Protein AF-A0A6M3M0C2-F1 (afdb_monomer_lite)

Radius of gyration: 19.08 Å; chains: 1; bounding box: 61×25×60 Å

Sequence (174 aa):
LPIPSKDKEEAGKAFFDYLTISADGQGKSVGSDVMRRSEDLFRKAGMTEVALLADISIGTYSWAKAGYDYSMKDTLTESKALLRNYVLDTSKNFGVKFSKERKVEIDKQIASCKSARDIAVFAIPELKAKVSKYKRLGDFENEDVPGKLVVDIGKAFMLADGAHGQWNGVKKLR

pLDDT: mean 87.87, std 12.31, range [39.56, 98.38]

Secondary structure (DSSP, 8-state):
-PPPP------EEEEE------GGGTTTTHHHHHHHHHHHHHHHTTEEEEEEEE-GGG-HHHHHHTT-EESSHHHHHHHHHHHHHHHHHHHHHTT----HHHHHHHHHHHHH--SHHHHHT---GGG-EEHHHHHHTTS---TTS-TT-EE-HHHHHHHSTTTT--EEEEEE--

Organism: NCBI:txid1070528

Foldseek 3Di:
DDDDDPDPDPAAEAEDEDDDDPPVCPPVCPVVVVVVVVLVVCVVVRHFKYKYKQFLVNQLLVLLQVAWWFPDPVLLVVLLVLLLVLVVLLCVLLVNDDDPVRNVVLNVQSVPDDTLNSLSQDADPSSWAFLLSCVVSVSADQPPDDRRDTGGSSNRQRNGPPRSGMGMTMHTSD

Structure (mmCIF, N/CA/C/O backbone):
data_AF-A0A6M3M0C2-F1
#
_entry.id   AF-A0A6M3M0C2-F1
#
loop_
_atom_site.group_PDB
_atom_site.id
_atom_site.type_symbol
_atom_site.label_atom_id
_atom_site.label_alt_id
_atom_site.label_comp_id
_atom_site.label_asym_id
_atom_site.label_entity_id
_atom_site.label_seq_id
_atom_site.pdbx_PDB_ins_code
_atom_site.Cartn_x
_atom_site.Cartn_y
_atom_site.Cartn_z
_atom_site.occupancy
_atom_site.B_iso_or_equiv
_atom_site.auth_seq_id
_atom_site.auth_comp_id
_atom_site.auth_asym_id
_atom_site.auth_atom_id
_atom_site.pdbx_PDB_model_num
ATOM 1 N N . LEU A 1 1 ? 41.771 0.633 -34.912 1.00 43.16 1 LEU A N 1
ATOM 2 C CA . LEU A 1 1 ? 40.642 1.383 -34.317 1.00 43.16 1 LEU A CA 1
ATOM 3 C C . LEU A 1 1 ? 40.655 1.105 -32.821 1.00 43.16 1 LEU A C 1
ATOM 5 O O . LEU A 1 1 ? 40.740 -0.071 -32.480 1.00 43.16 1 LEU A O 1
ATOM 9 N N . PRO A 1 2 ? 40.678 2.121 -31.944 1.00 39.56 2 PRO A N 1
ATOM 10 C CA . PRO A 1 2 ? 40.627 1.876 -30.510 1.00 39.56 2 PRO A CA 1
ATOM 11 C C . PRO A 1 2 ? 39.269 1.263 -30.151 1.00 39.56 2 PRO A C 1
ATOM 13 O O . PRO A 1 2 ? 38.233 1.679 -30.667 1.00 39.56 2 PRO A O 1
ATOM 16 N N . ILE A 1 3 ? 39.301 0.236 -29.305 1.00 47.44 3 ILE A N 1
ATOM 17 C CA . ILE A 1 3 ? 38.113 -0.375 -28.705 1.00 47.44 3 ILE A CA 1
ATOM 18 C C . ILE A 1 3 ? 37.500 0.691 -27.780 1.00 47.44 3 ILE A C 1
ATOM 20 O O . ILE A 1 3 ? 38.246 1.228 -26.957 1.00 47.44 3 ILE A O 1
ATOM 24 N N . PRO A 1 4 ? 36.202 1.029 -27.896 1.00 44.47 4 PRO A N 1
ATOM 25 C CA . PRO A 1 4 ? 35.571 1.979 -26.986 1.00 44.47 4 PRO A CA 1
ATOM 26 C C . PRO A 1 4 ? 35.733 1.489 -25.545 1.00 44.47 4 PRO A C 1
ATOM 28 O O . PRO A 1 4 ? 35.523 0.305 -25.261 1.00 44.47 4 PRO A O 1
ATOM 31 N N . SER A 1 5 ? 36.148 2.380 -24.643 1.00 50.53 5 SER A N 1
ATOM 32 C CA . SER A 1 5 ? 36.204 2.085 -23.215 1.00 50.53 5 SER A CA 1
ATOM 33 C C . SER A 1 5 ? 34.817 1.686 -22.713 1.00 50.53 5 SER A C 1
ATOM 35 O O . SER A 1 5 ? 33.798 2.189 -23.184 1.00 50.53 5 SER A O 1
ATOM 37 N N . LYS A 1 6 ? 34.783 0.760 -21.745 1.00 47.12 6 LYS A N 1
ATOM 38 C CA . LYS A 1 6 ? 33.600 0.428 -20.937 1.00 47.12 6 LYS A CA 1
ATOM 39 C C . LYS A 1 6 ? 33.244 1.610 -20.032 1.00 47.12 6 LYS A C 1
ATOM 41 O O . LYS A 1 6 ? 33.347 1.520 -18.808 1.00 47.12 6 LYS A O 1
ATOM 46 N N . ASP A 1 7 ? 32.878 2.728 -20.634 1.00 50.59 7 ASP A N 1
ATOM 47 C CA . ASP A 1 7 ? 32.233 3.808 -19.915 1.00 50.59 7 ASP A CA 1
ATOM 48 C C . ASP A 1 7 ? 30.901 3.246 -19.415 1.00 50.59 7 ASP A C 1
ATOM 50 O O . ASP A 1 7 ? 30.207 2.537 -20.144 1.00 50.59 7 ASP A O 1
ATOM 54 N N . LYS A 1 8 ? 30.629 3.439 -18.121 1.00 52.94 8 LYS A N 1
ATOM 55 C CA . LYS A 1 8 ? 29.471 2.893 -17.403 1.00 52.94 8 LYS A CA 1
ATOM 56 C C . LYS A 1 8 ? 28.215 3.040 -18.265 1.00 52.94 8 LYS A C 1
ATOM 58 O O . LYS A 1 8 ? 27.732 4.159 -18.404 1.00 52.94 8 LYS A O 1
ATOM 63 N N . GLU A 1 9 ? 27.706 1.932 -18.811 1.00 54.31 9 GLU A N 1
ATOM 64 C CA . GLU A 1 9 ? 26.379 1.894 -19.429 1.00 54.31 9 GLU A CA 1
ATOM 65 C C . GLU A 1 9 ? 25.414 2.540 -18.436 1.00 54.31 9 GLU A C 1
ATOM 67 O O . GLU A 1 9 ? 25.254 2.053 -17.309 1.00 54.31 9 GLU A O 1
ATOM 72 N N . GLU A 1 10 ? 24.848 3.690 -18.811 1.00 57.12 10 GLU A N 1
ATOM 73 C CA . GLU A 1 10 ? 23.787 4.293 -18.025 1.00 57.12 10 GLU A CA 1
ATOM 74 C C . GLU A 1 10 ? 22.690 3.250 -17.901 1.00 57.12 10 GLU A C 1
ATOM 76 O O . GLU A 1 10 ? 22.159 2.733 -18.884 1.00 57.12 10 GLU A O 1
ATOM 81 N N . ALA A 1 11 ? 22.421 2.879 -16.659 1.00 66.75 11 ALA A N 1
ATOM 82 C CA . ALA A 1 11 ? 21.524 1.799 -16.344 1.00 66.75 11 ALA A CA 1
ATOM 83 C C . ALA A 1 11 ? 20.129 2.155 -16.887 1.00 66.75 11 ALA A C 1
ATOM 85 O O . ALA A 1 11 ? 19.469 3.048 -16.356 1.00 66.75 11 ALA A O 1
ATOM 86 N N . GLY A 1 12 ? 19.696 1.483 -17.959 1.00 85.12 12 GLY A N 1
ATOM 87 C CA . GLY A 1 12 ? 18.468 1.843 -18.666 1.00 85.12 12 GLY A CA 1
ATOM 88 C C . GLY A 1 12 ? 17.243 1.780 -17.750 1.00 85.12 12 GLY A C 1
ATOM 89 O O . GLY A 1 12 ? 17.125 0.873 -16.917 1.00 85.12 12 GLY A O 1
ATOM 90 N N . LYS A 1 13 ? 16.327 2.739 -17.903 1.00 91.00 13 LYS A N 1
ATOM 91 C CA . LYS A 1 13 ? 15.062 2.811 -17.163 1.00 91.00 13 LYS A CA 1
ATOM 92 C C . LYS A 1 13 ? 13.886 2.681 -18.126 1.00 91.00 13 LYS A C 1
ATOM 94 O O . LYS A 1 13 ? 13.788 3.448 -19.079 1.00 91.00 13 LYS A O 1
ATOM 99 N N . ALA A 1 14 ? 12.989 1.736 -17.857 1.00 92.06 14 ALA A N 1
ATOM 100 C CA . ALA A 1 14 ? 11.709 1.632 -18.551 1.00 92.06 14 ALA A CA 1
ATOM 101 C C . ALA A 1 14 ? 10.631 2.440 -17.825 1.00 92.06 14 ALA A C 1
ATOM 103 O O . ALA A 1 14 ? 10.645 2.540 -16.594 1.00 92.06 14 ALA A O 1
ATOM 104 N N . PHE A 1 15 ? 9.653 2.939 -18.577 1.00 90.50 15 PHE A N 1
ATOM 105 C CA . PHE A 1 15 ? 8.441 3.534 -18.028 1.00 90.50 15 PHE A CA 1
ATOM 106 C C . PHE A 1 15 ? 7.211 2.838 -18.613 1.00 90.50 15 PHE A C 1
ATOM 108 O O . PHE A 1 15 ? 7.083 2.734 -19.833 1.00 90.50 15 PHE A O 1
ATOM 115 N N . PHE A 1 16 ? 6.320 2.353 -17.749 1.00 87.69 16 PHE A N 1
ATOM 116 C CA . PHE A 1 16 ? 4.969 1.981 -18.154 1.00 87.69 16 PHE A CA 1
ATOM 117 C C . PHE A 1 16 ? 4.067 3.192 -18.014 1.00 87.69 16 PHE A C 1
ATOM 119 O O . PHE A 1 16 ? 3.757 3.609 -16.900 1.00 87.69 16 PHE A O 1
ATOM 126 N N . ASP A 1 17 ? 3.650 3.716 -19.159 1.00 83.62 17 ASP A N 1
ATOM 127 C CA . ASP A 1 17 ? 2.754 4.863 -19.218 1.00 83.62 17 ASP A CA 1
ATOM 128 C C . ASP A 1 17 ? 1.299 4.435 -19.003 1.00 83.62 17 ASP A C 1
ATOM 130 O O . ASP A 1 17 ? 0.637 4.870 -18.064 1.00 83.62 17 ASP A O 1
ATOM 134 N N . TYR A 1 18 ? 0.816 3.490 -19.817 1.00 81.00 18 TYR A N 1
ATOM 135 C CA . TYR A 1 18 ? -0.577 3.069 -19.765 1.00 81.00 18 TYR A CA 1
ATOM 136 C C . TYR A 1 18 ? -0.769 1.600 -20.154 1.00 81.00 18 TYR A C 1
ATOM 138 O O . TYR A 1 18 ? -0.188 1.110 -21.124 1.00 81.00 18 TYR A O 1
ATOM 146 N N . LEU A 1 19 ? -1.615 0.896 -19.397 1.00 80.12 19 LEU A N 1
ATOM 147 C CA . LEU A 1 19 ? -2.070 -0.460 -19.697 1.00 80.12 19 LEU A CA 1
ATOM 148 C C . LEU A 1 19 ? -3.550 -0.584 -19.332 1.00 80.12 19 LEU A C 1
ATOM 150 O O . LEU A 1 19 ? -3.911 -0.502 -18.160 1.00 80.12 19 LEU A O 1
ATOM 154 N N . THR A 1 20 ? -4.391 -0.872 -20.323 1.00 79.81 20 THR A N 1
ATOM 155 C CA . THR A 1 20 ? -5.790 -1.259 -20.104 1.00 79.81 20 THR A CA 1
ATOM 156 C C . THR A 1 20 ? -5.967 -2.732 -20.402 1.00 79.81 20 THR A C 1
ATOM 158 O O . THR A 1 20 ? -5.434 -3.257 -21.379 1.00 79.81 20 THR A O 1
ATOM 161 N N . ILE A 1 21 ? -6.767 -3.397 -19.578 1.00 77.56 21 ILE A N 1
ATOM 162 C CA . ILE A 1 21 ? -7.187 -4.778 -19.787 1.00 77.56 21 ILE A CA 1
ATOM 163 C C . ILE A 1 21 ? -8.705 -4.749 -19.916 1.00 77.56 21 ILE A C 1
ATOM 165 O O . ILE A 1 21 ? -9.379 -4.121 -19.100 1.00 77.56 21 ILE A O 1
ATOM 169 N N . SER A 1 22 ? -9.245 -5.409 -20.940 1.00 79.69 22 SER A N 1
ATOM 170 C CA . SER A 1 22 ? -10.695 -5.548 -21.082 1.00 79.69 22 SER A CA 1
ATOM 171 C C . SER A 1 22 ? -11.295 -6.256 -19.862 1.00 79.69 22 SER A C 1
ATOM 173 O O . SER A 1 22 ? -10.615 -7.035 -19.188 1.00 79.69 22 SER A O 1
ATOM 175 N N . ALA A 1 23 ? -12.582 -6.025 -19.590 1.00 75.69 23 ALA A N 1
ATOM 176 C CA . ALA A 1 23 ? -13.288 -6.680 -18.485 1.00 75.69 23 ALA A CA 1
ATOM 177 C C . ALA A 1 23 ? -13.119 -8.214 -18.520 1.00 75.69 23 ALA A C 1
ATOM 179 O O . ALA A 1 23 ? -12.864 -8.839 -17.493 1.00 75.69 23 ALA A O 1
ATOM 180 N N . ASP A 1 24 ? -13.118 -8.807 -19.717 1.00 81.31 24 ASP A N 1
ATOM 181 C CA . ASP A 1 24 ? -12.918 -10.246 -19.924 1.00 81.31 24 ASP A CA 1
ATOM 182 C C . ASP A 1 24 ? -11.532 -10.759 -19.513 1.00 81.31 24 ASP A C 1
ATOM 184 O O . ASP A 1 24 ? -11.354 -11.967 -19.331 1.00 81.31 24 ASP A O 1
ATOM 188 N N . GLY A 1 25 ? -10.536 -9.880 -19.405 1.00 75.00 25 GLY A N 1
ATOM 189 C CA . GLY A 1 25 ? -9.192 -10.201 -18.928 1.00 75.00 25 GLY A CA 1
ATOM 190 C C . GLY A 1 25 ? -9.025 -10.067 -17.411 1.00 75.00 25 GLY A C 1
ATOM 191 O O . GLY A 1 25 ? -8.021 -10.542 -16.867 1.00 75.00 25 GLY A O 1
ATOM 192 N N . GLN A 1 26 ? -9.985 -9.457 -16.707 1.00 72.12 26 GLN A N 1
ATOM 193 C CA . GLN A 1 26 ? -9.934 -9.322 -15.252 1.00 72.12 26 GLN A CA 1
ATOM 194 C C . GLN A 1 26 ? -10.025 -10.696 -14.571 1.00 72.12 26 GLN A C 1
ATOM 196 O O . GLN A 1 26 ? -10.728 -11.601 -15.013 1.00 72.12 26 GLN A O 1
ATOM 201 N N . GLY A 1 27 ? -9.252 -10.888 -13.499 1.00 72.88 27 GLY A N 1
ATOM 202 C CA . GLY A 1 27 ? -9.195 -12.162 -12.771 1.00 72.88 27 GLY A CA 1
ATOM 203 C C . GLY A 1 27 ? -8.479 -13.312 -13.499 1.00 72.88 27 GLY A C 1
ATOM 204 O O . GLY A 1 27 ? -8.308 -14.372 -12.905 1.00 72.88 27 GLY A O 1
ATOM 205 N N . LYS A 1 28 ? -8.005 -13.110 -14.738 1.00 82.94 28 LYS A N 1
ATOM 206 C CA . LYS A 1 28 ? -7.272 -14.116 -15.536 1.00 82.94 28 LYS A CA 1
ATOM 207 C C . LYS A 1 28 ? -5.752 -13.926 -15.527 1.00 82.94 28 LYS A C 1
ATOM 209 O O . LYS A 1 28 ? -5.061 -14.451 -16.392 1.00 82.94 28 LYS A O 1
ATOM 214 N N . SER A 1 29 ? -5.227 -13.133 -14.593 1.00 82.00 29 SER A N 1
ATOM 215 C CA . SER A 1 29 ? -3.790 -12.829 -14.460 1.00 82.00 29 SER A CA 1
ATOM 216 C C . SER A 1 29 ? -3.127 -12.168 -15.681 1.00 82.00 29 SER A C 1
ATOM 218 O O . SER A 1 29 ? -1.910 -11.999 -15.679 1.00 82.00 29 SER A O 1
ATOM 220 N N . VAL A 1 30 ? -3.897 -11.724 -16.686 1.00 85.25 30 VAL A N 1
ATOM 221 C CA . VAL A 1 30 ? -3.380 -11.142 -17.941 1.00 85.25 30 VAL A CA 1
ATOM 222 C C . VAL A 1 30 ? -2.424 -9.982 -17.668 1.00 85.25 30 VAL A C 1
ATOM 224 O O . VAL A 1 30 ? -1.321 -9.955 -18.203 1.00 85.25 30 VAL A O 1
ATOM 227 N N . GLY A 1 31 ? -2.805 -9.059 -16.780 1.00 82.44 31 GLY A N 1
ATOM 228 C CA . GLY A 1 31 ? -1.956 -7.923 -16.414 1.00 82.44 31 GLY A CA 1
ATOM 229 C C . GLY A 1 31 ? -0.643 -8.360 -15.783 1.00 82.44 31 GLY A C 1
ATOM 230 O O . GLY A 1 31 ? 0.422 -7.916 -16.194 1.00 82.44 31 GLY A O 1
ATOM 231 N N . SER A 1 32 ? -0.697 -9.295 -14.833 1.00 83.75 32 SER A N 1
ATOM 232 C CA . SER A 1 32 ? 0.505 -9.837 -14.195 1.00 83.75 32 SER A CA 1
ATOM 233 C C . SER A 1 32 ? 1.434 -10.526 -15.198 1.00 83.75 32 SER A C 1
ATOM 235 O O . SER A 1 32 ? 2.651 -10.376 -15.100 1.00 83.75 32 SER A O 1
ATOM 237 N N . ASP A 1 33 ? 0.881 -11.243 -16.177 1.00 88.38 33 ASP A N 1
ATOM 238 C CA . ASP A 1 33 ? 1.660 -11.915 -17.216 1.00 88.38 33 ASP A CA 1
ATOM 239 C C . ASP A 1 33 ? 2.300 -10.931 -18.201 1.00 88.38 33 ASP A C 1
ATOM 241 O O . ASP A 1 33 ? 3.479 -11.093 -18.524 1.00 88.38 33 ASP A O 1
ATOM 245 N N . VAL A 1 34 ? 1.561 -9.904 -18.641 1.00 88.75 34 VAL A N 1
ATOM 246 C CA . VAL A 1 34 ? 2.097 -8.813 -19.474 1.00 88.75 34 VAL A CA 1
ATOM 247 C C . VAL A 1 34 ? 3.255 -8.135 -18.751 1.00 88.75 34 VAL A C 1
ATOM 249 O O . VAL A 1 34 ? 4.345 -8.030 -19.306 1.00 88.75 34 VAL A O 1
ATOM 252 N N . MET A 1 35 ? 3.061 -7.760 -17.487 1.00 89.06 35 MET A N 1
ATOM 253 C CA . MET A 1 35 ? 4.094 -7.086 -16.702 1.00 89.06 35 MET A CA 1
ATOM 254 C C . MET A 1 35 ? 5.334 -7.956 -16.517 1.00 89.06 35 MET A C 1
ATOM 256 O O . MET A 1 35 ? 6.441 -7.494 -16.776 1.00 89.06 35 MET A O 1
ATOM 260 N N . ARG A 1 36 ? 5.172 -9.233 -16.146 1.00 90.38 36 ARG A N 1
ATOM 261 C CA . ARG A 1 36 ? 6.306 -10.154 -15.975 1.00 90.38 36 ARG A CA 1
ATOM 262 C C . ARG A 1 36 ? 7.113 -10.304 -17.267 1.00 90.38 36 ARG A C 1
ATOM 264 O O . ARG A 1 36 ? 8.333 -10.192 -17.234 1.00 90.38 36 ARG A O 1
ATOM 271 N N . ARG A 1 37 ? 6.442 -10.528 -18.403 1.00 92.75 37 ARG A N 1
ATOM 272 C CA . ARG A 1 37 ? 7.111 -10.704 -19.705 1.00 92.75 37 ARG A CA 1
ATOM 273 C C . ARG A 1 37 ? 7.826 -9.435 -20.162 1.00 92.75 37 ARG A C 1
ATOM 275 O O . ARG A 1 37 ? 8.917 -9.520 -20.718 1.00 92.75 37 ARG A O 1
ATOM 282 N N . SER A 1 38 ? 7.237 -8.273 -19.912 1.00 92.94 38 SER A N 1
ATOM 283 C CA . SER A 1 38 ? 7.864 -6.991 -20.220 1.00 92.94 38 SER A CA 1
ATOM 284 C C . SER A 1 38 ? 9.078 -6.722 -19.328 1.00 92.94 38 SER A C 1
ATOM 286 O O . SER A 1 38 ? 10.123 -6.333 -19.835 1.00 92.94 38 SER A O 1
ATOM 288 N N . GLU A 1 39 ? 9.004 -7.016 -18.025 1.00 93.62 39 GLU A N 1
ATOM 289 C CA . GLU A 1 39 ? 10.169 -6.946 -17.131 1.00 93.62 39 GLU A CA 1
ATOM 290 C C . GLU A 1 39 ? 11.304 -7.882 -17.590 1.00 93.62 39 GLU A C 1
ATOM 292 O O . GLU A 1 39 ? 12.472 -7.495 -17.552 1.00 93.62 39 GLU A O 1
ATOM 297 N N . ASP A 1 40 ? 10.979 -9.092 -18.066 1.00 94.06 40 ASP A N 1
ATOM 298 C CA . ASP A 1 40 ? 11.963 -10.017 -18.646 1.00 94.06 40 ASP A CA 1
ATOM 299 C C . ASP A 1 40 ? 12.626 -9.432 -19.904 1.00 94.06 40 ASP A C 1
ATOM 301 O O . ASP A 1 40 ? 13.836 -9.575 -20.094 1.00 94.06 40 ASP A O 1
ATOM 305 N N . LEU A 1 41 ? 11.848 -8.771 -20.768 1.00 94.19 41 LEU A N 1
ATOM 306 C CA . LEU A 1 41 ? 12.359 -8.094 -21.961 1.00 94.19 41 LEU A CA 1
ATOM 307 C C . LEU A 1 41 ? 13.285 -6.930 -21.587 1.00 94.19 41 LEU A C 1
ATOM 309 O O . LEU A 1 41 ? 14.371 -6.813 -22.148 1.00 94.19 41 LEU A O 1
ATOM 313 N N . PHE A 1 42 ? 12.895 -6.114 -20.609 1.00 94.19 42 PHE A N 1
ATOM 314 C CA . PHE A 1 42 ? 13.697 -4.991 -20.127 1.00 94.19 42 PHE A CA 1
ATOM 315 C C . PHE A 1 42 ? 15.028 -5.455 -19.534 1.00 94.19 42 PHE A C 1
ATOM 317 O O . PHE A 1 42 ? 16.068 -4.889 -19.868 1.00 94.19 42 PHE A O 1
ATOM 324 N N . ARG A 1 43 ? 15.033 -6.546 -18.754 1.00 93.25 43 ARG A N 1
ATOM 325 C CA . ARG A 1 43 ? 16.281 -7.169 -18.275 1.00 93.25 43 ARG A CA 1
ATOM 326 C C . ARG A 1 43 ? 17.190 -7.590 -19.426 1.00 93.25 43 ARG A C 1
ATOM 328 O O . ARG A 1 43 ? 18.381 -7.302 -19.401 1.00 93.25 43 ARG A O 1
ATOM 335 N N . LYS A 1 44 ? 16.634 -8.241 -20.455 1.00 92.81 44 LYS A N 1
ATOM 336 C CA . LYS A 1 44 ? 17.394 -8.658 -21.649 1.00 92.81 44 LYS A CA 1
ATOM 337 C C . LYS A 1 44 ? 17.933 -7.474 -22.452 1.00 92.81 44 LYS A C 1
ATOM 339 O O . LYS A 1 44 ? 18.960 -7.615 -23.103 1.00 92.81 44 LYS A O 1
ATOM 344 N N . ALA A 1 45 ? 17.260 -6.329 -22.387 1.00 91.38 45 ALA A N 1
ATOM 345 C CA . ALA A 1 45 ? 17.680 -5.078 -23.009 1.00 91.38 45 ALA A CA 1
ATOM 346 C C . ALA A 1 45 ? 18.665 -4.255 -22.149 1.00 91.38 45 ALA A C 1
ATOM 348 O O . ALA A 1 45 ? 18.943 -3.110 -22.488 1.00 91.38 45 ALA A O 1
ATOM 349 N N . GLY A 1 46 ? 19.168 -4.796 -21.031 1.00 92.50 46 GLY A N 1
ATOM 350 C CA . GLY A 1 46 ? 20.133 -4.108 -20.161 1.00 92.50 46 GLY A CA 1
ATOM 351 C C . GLY A 1 46 ? 19.522 -3.050 -19.235 1.00 92.50 46 GLY A C 1
ATOM 352 O O . GLY A 1 46 ? 20.245 -2.297 -18.585 1.00 92.50 46 GLY A O 1
ATOM 353 N N . MET A 1 47 ? 18.193 -2.986 -19.132 1.00 93.44 47 MET A N 1
ATOM 354 C CA . MET A 1 47 ? 17.524 -2.075 -18.207 1.00 93.44 47 MET A CA 1
ATOM 355 C C . MET A 1 47 ? 17.609 -2.596 -16.771 1.00 93.44 47 MET A C 1
ATOM 357 O O . MET A 1 47 ? 17.573 -3.799 -16.510 1.00 93.44 47 MET A O 1
ATOM 361 N N . THR A 1 48 ? 17.670 -1.675 -15.813 1.00 93.62 48 THR A N 1
ATOM 362 C CA . THR A 1 48 ? 17.867 -1.995 -14.389 1.00 93.62 48 THR A CA 1
ATOM 363 C C . THR A 1 48 ? 16.719 -1.552 -13.493 1.00 93.62 48 THR A C 1
ATOM 365 O O . THR A 1 48 ? 16.671 -1.929 -12.318 1.00 93.62 48 THR A O 1
ATOM 368 N N . GLU A 1 49 ? 15.785 -0.774 -14.034 1.00 94.38 49 GLU A N 1
ATOM 369 C CA . GLU A 1 49 ? 14.654 -0.224 -13.300 1.00 94.38 49 GLU A CA 1
ATOM 370 C C . GLU A 1 49 ? 13.432 -0.082 -14.208 1.00 94.38 49 GLU A C 1
ATOM 372 O O . GLU A 1 49 ? 13.545 0.260 -15.386 1.00 94.38 49 GLU A O 1
ATOM 377 N N . VAL A 1 50 ? 12.258 -0.314 -13.631 1.00 94.56 50 VAL A N 1
ATOM 378 C CA . VAL A 1 50 ? 10.960 -0.001 -14.227 1.00 94.56 50 VAL A CA 1
ATOM 379 C C . VAL A 1 50 ? 10.268 1.018 -13.347 1.00 94.56 50 VAL A C 1
ATOM 381 O O . VAL A 1 50 ? 10.240 0.845 -12.129 1.00 94.56 50 VAL A O 1
ATOM 384 N N . ALA A 1 51 ? 9.681 2.042 -13.957 1.00 93.62 51 ALA A N 1
ATOM 385 C CA . ALA A 1 51 ? 8.798 2.980 -13.286 1.00 93.62 51 ALA A CA 1
ATOM 386 C C . ALA A 1 51 ? 7.373 2.950 -13.853 1.00 93.62 51 ALA A C 1
ATOM 388 O O . ALA A 1 51 ? 7.177 2.619 -15.021 1.00 93.62 51 ALA A O 1
ATOM 389 N N . LEU A 1 52 ? 6.393 3.284 -13.014 1.00 92.44 52 LEU A N 1
ATOM 390 C CA . LEU A 1 52 ? 4.981 3.417 -13.382 1.00 92.44 52 LEU A CA 1
ATOM 391 C C . LEU A 1 52 ? 4.256 4.383 -12.442 1.00 92.44 52 LEU A C 1
ATOM 393 O O . LEU A 1 52 ? 4.749 4.674 -11.351 1.00 92.44 52 LEU A O 1
ATOM 397 N N . LEU A 1 53 ? 3.063 4.831 -12.830 1.00 89.88 53 LEU A N 1
ATOM 398 C CA . LEU A 1 53 ? 2.123 5.470 -11.910 1.00 89.88 53 LEU A CA 1
ATOM 399 C C . LEU A 1 53 ? 1.212 4.401 -11.290 1.00 89.88 53 LEU A C 1
ATOM 401 O O . LEU A 1 53 ? 0.423 3.754 -11.979 1.00 89.88 53 LEU A O 1
ATOM 405 N N . ALA A 1 54 ? 1.329 4.193 -9.981 1.00 83.88 54 ALA A N 1
ATOM 406 C CA . ALA A 1 54 ? 0.482 3.276 -9.237 1.00 83.88 54 ALA A CA 1
ATOM 407 C C . ALA A 1 54 ? -0.774 4.019 -8.774 1.00 83.88 54 ALA A C 1
ATOM 409 O O . ALA A 1 54 ? -0.789 4.646 -7.716 1.00 83.88 54 ALA A O 1
ATOM 410 N N . ASP A 1 55 ? -1.820 3.939 -9.589 1.00 82.12 55 ASP A N 1
ATOM 411 C CA . ASP A 1 55 ? -3.140 4.500 -9.308 1.00 82.12 55 ASP A CA 1
ATOM 412 C C . ASP A 1 55 ? -4.101 3.433 -8.749 1.00 82.12 55 ASP A C 1
ATOM 414 O O . ASP A 1 55 ? -3.923 2.232 -8.963 1.00 82.12 55 ASP A O 1
ATOM 418 N N . ILE A 1 56 ? -5.120 3.866 -8.007 1.00 66.75 56 ILE A N 1
ATOM 419 C CA . ILE A 1 56 ? -6.179 3.034 -7.442 1.00 66.75 56 ILE A CA 1
ATOM 420 C C . ILE A 1 56 ? -7.016 2.352 -8.526 1.00 66.75 56 ILE A C 1
ATOM 422 O O . ILE A 1 56 ? -7.329 1.172 -8.373 1.00 66.75 56 ILE A O 1
ATOM 426 N N . SER A 1 57 ? -7.229 3.019 -9.669 1.00 64.56 57 SER A N 1
ATOM 427 C CA . SER A 1 57 ? -7.854 2.418 -10.859 1.00 64.56 57 SER A CA 1
ATOM 428 C C . SER A 1 57 ? -7.026 1.259 -11.445 1.00 64.56 57 SER A C 1
ATOM 430 O O . SER A 1 57 ? -7.562 0.340 -12.062 1.00 64.56 57 SER A O 1
ATOM 432 N N . ILE A 1 58 ? -5.710 1.268 -11.202 1.00 60.41 58 ILE A N 1
ATOM 433 C CA . ILE A 1 58 ? -4.733 0.291 -11.710 1.00 60.41 58 ILE A CA 1
ATOM 434 C C . ILE A 1 58 ? -4.337 -0.721 -10.605 1.00 60.41 58 ILE A C 1
ATOM 436 O O . ILE A 1 58 ? -3.698 -1.742 -10.864 1.00 60.41 58 I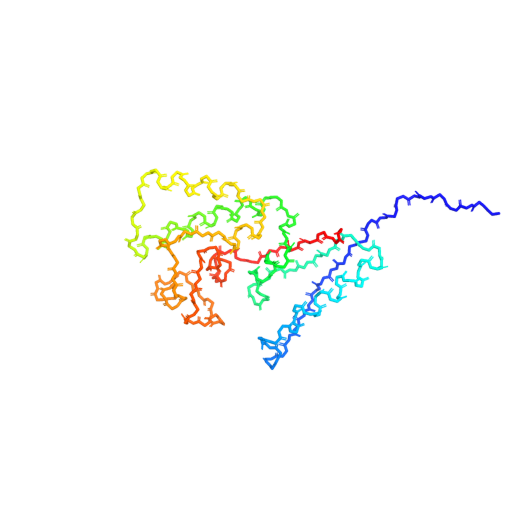LE A O 1
ATOM 440 N N . GLY A 1 59 ? -4.771 -0.497 -9.359 1.00 77.00 59 GLY A N 1
ATOM 441 C CA . GLY A 1 59 ? -4.537 -1.371 -8.212 1.00 77.00 59 GLY A CA 1
ATOM 442 C C . GLY A 1 59 ? -3.188 -1.140 -7.526 1.00 77.00 59 GLY A C 1
ATOM 443 O O . GLY A 1 59 ? -2.310 -2.002 -7.566 1.00 77.00 59 GLY A O 1
ATOM 444 N N . THR A 1 60 ? -3.049 -0.024 -6.808 1.00 86.56 60 THR A N 1
ATOM 445 C CA . THR A 1 60 ? -1.951 0.291 -5.856 1.00 86.56 60 THR A CA 1
ATOM 446 C C . THR A 1 60 ? -1.464 -0.922 -5.047 1.00 86.56 60 THR A C 1
ATOM 448 O O . THR A 1 60 ? -0.261 -1.179 -4.958 1.00 86.56 60 THR A O 1
ATOM 451 N N . TYR A 1 61 ? -2.393 -1.712 -4.495 1.00 89.56 61 TYR A N 1
ATOM 452 C CA . TYR A 1 61 ? -2.095 -2.947 -3.767 1.00 89.56 61 TYR A CA 1
ATOM 453 C C . TYR A 1 61 ? -1.368 -3.976 -4.642 1.00 89.56 61 TYR A C 1
ATOM 455 O O . TYR A 1 61 ? -0.389 -4.586 -4.207 1.00 89.56 61 TYR A O 1
ATOM 463 N N . SER A 1 62 ? -1.837 -4.178 -5.874 1.00 87.75 62 SER A N 1
ATOM 464 C CA . SER A 1 62 ? -1.244 -5.115 -6.829 1.00 87.75 62 SER A CA 1
ATOM 465 C C . SER A 1 62 ? 0.186 -4.708 -7.177 1.00 87.75 62 SER A C 1
ATOM 467 O O . SER A 1 62 ? 1.068 -5.567 -7.184 1.00 87.75 62 SER A O 1
ATOM 469 N N . TRP A 1 63 ? 0.445 -3.411 -7.370 1.00 90.31 63 TRP A N 1
ATOM 470 C CA . TRP A 1 63 ? 1.790 -2.902 -7.650 1.00 90.31 63 TRP A CA 1
ATOM 471 C C . TRP A 1 63 ? 2.755 -3.090 -6.484 1.00 90.31 63 TRP A C 1
ATOM 473 O O . TRP A 1 63 ? 3.838 -3.652 -6.666 1.00 90.31 63 TRP A O 1
ATOM 483 N N . ALA A 1 64 ? 2.330 -2.735 -5.273 1.00 93.38 64 ALA A N 1
ATOM 484 C CA . ALA A 1 64 ? 3.113 -2.982 -4.067 1.00 93.38 64 ALA A CA 1
ATOM 485 C C . ALA A 1 64 ? 3.432 -4.479 -3.888 1.00 93.38 64 ALA A C 1
ATOM 487 O O . ALA A 1 64 ? 4.566 -4.871 -3.604 1.00 93.38 64 ALA A O 1
ATOM 488 N N . LYS A 1 65 ? 2.453 -5.363 -4.129 1.00 92.19 65 LYS A N 1
ATOM 489 C CA . LYS A 1 65 ? 2.656 -6.821 -4.084 1.00 92.19 65 LYS A CA 1
ATOM 490 C C . LYS A 1 65 ? 3.590 -7.332 -5.181 1.00 92.19 65 LYS A C 1
ATOM 492 O O . LYS A 1 65 ? 4.335 -8.281 -4.923 1.00 92.19 65 LYS A O 1
ATOM 497 N N . ALA A 1 66 ? 3.576 -6.708 -6.356 1.00 90.00 66 ALA A N 1
ATOM 498 C CA . ALA A 1 66 ? 4.457 -7.020 -7.480 1.00 90.00 66 ALA A CA 1
ATOM 499 C C . ALA A 1 66 ? 5.907 -6.535 -7.279 1.00 90.00 66 ALA A C 1
ATOM 501 O O . ALA A 1 66 ? 6.771 -6.852 -8.102 1.00 90.00 66 ALA A O 1
ATOM 502 N N . GLY A 1 67 ? 6.191 -5.829 -6.179 1.00 93.12 67 GLY A N 1
ATOM 503 C CA . GLY A 1 67 ? 7.531 -5.373 -5.811 1.00 93.12 67 GLY A CA 1
ATOM 504 C C . GLY A 1 67 ? 7.882 -3.980 -6.323 1.00 93.12 67 GLY A C 1
ATOM 505 O O . GLY A 1 67 ? 9.056 -3.625 -6.299 1.00 93.12 67 GLY A O 1
ATOM 506 N N . TYR A 1 68 ? 6.893 -3.210 -6.783 1.00 94.19 68 TYR A N 1
ATOM 507 C CA . TYR A 1 68 ? 7.075 -1.774 -6.957 1.00 94.19 68 TYR A CA 1
ATOM 508 C C . TYR A 1 68 ? 7.107 -1.127 -5.574 1.00 94.19 68 TYR A C 1
ATOM 510 O O . TYR A 1 68 ? 6.300 -1.459 -4.705 1.00 94.19 68 TYR A O 1
ATOM 518 N N . ASP A 1 69 ? 8.032 -0.196 -5.391 1.00 95.56 69 ASP A N 1
ATOM 519 C CA . ASP A 1 69 ? 8.240 0.556 -4.160 1.00 95.56 69 ASP A CA 1
ATOM 520 C C . ASP A 1 69 ? 8.371 2.050 -4.448 1.00 95.56 69 ASP A C 1
ATOM 522 O O . ASP A 1 69 ? 8.646 2.427 -5.589 1.00 95.56 69 ASP A O 1
ATOM 526 N N . TYR A 1 70 ? 8.142 2.887 -3.433 1.00 94.38 70 TYR A N 1
ATOM 527 C CA . TYR A 1 70 ? 8.083 4.345 -3.546 1.00 94.38 70 TYR A CA 1
ATOM 528 C C . TYR A 1 70 ? 9.332 4.915 -4.218 1.00 94.38 70 TYR A C 1
ATOM 530 O O . TYR A 1 70 ? 10.455 4.662 -3.781 1.00 94.38 70 TYR A O 1
ATOM 538 N N . SER A 1 71 ? 9.143 5.734 -5.259 1.00 90.69 71 SER A N 1
ATOM 539 C CA . SER A 1 71 ? 10.259 6.405 -5.938 1.00 90.69 71 SER A CA 1
ATOM 540 C C . SER A 1 71 ? 10.997 7.405 -5.044 1.00 90.69 71 SER A C 1
ATOM 542 O O . SER A 1 71 ? 12.180 7.665 -5.264 1.00 90.69 71 SER A O 1
ATOM 544 N N . MET A 1 72 ? 10.317 7.946 -4.028 1.00 87.94 72 MET A N 1
ATOM 545 C CA . MET A 1 72 ? 10.849 8.923 -3.083 1.00 87.94 72 MET A CA 1
ATOM 546 C C . MET A 1 72 ? 10.695 8.429 -1.643 1.00 87.94 72 MET A C 1
ATOM 548 O O . MET A 1 72 ? 9.667 7.871 -1.256 1.00 87.94 72 MET A O 1
ATOM 552 N N . LYS A 1 73 ? 11.719 8.677 -0.820 1.00 81.62 73 LYS A N 1
ATOM 553 C CA . LYS A 1 73 ? 11.728 8.287 0.599 1.00 81.62 73 LYS A CA 1
ATOM 554 C C . LYS A 1 73 ? 10.645 9.008 1.413 1.00 81.62 73 LYS A C 1
ATOM 556 O O . LYS A 1 73 ? 10.099 8.428 2.354 1.00 81.62 73 LYS A O 1
ATOM 561 N N . ASP A 1 74 ? 10.326 10.241 1.039 1.00 90.38 74 ASP A N 1
ATOM 562 C CA . ASP A 1 74 ? 9.321 11.052 1.728 1.00 90.38 74 ASP A CA 1
ATOM 563 C C . ASP A 1 74 ? 7.924 10.441 1.567 1.00 90.38 74 ASP A C 1
ATOM 565 O O . ASP A 1 74 ? 7.198 10.324 2.551 1.00 90.38 74 ASP A O 1
ATOM 569 N N . THR A 1 75 ? 7.620 9.862 0.400 1.00 91.56 75 THR A N 1
ATOM 570 C CA . THR A 1 75 ? 6.349 9.166 0.151 1.00 91.56 75 THR A CA 1
ATOM 571 C C . THR A 1 75 ? 6.152 7.954 1.065 1.00 91.56 75 THR A C 1
ATOM 573 O O . THR A 1 75 ? 5.042 7.720 1.537 1.00 91.56 75 THR A O 1
ATOM 576 N N . LEU A 1 76 ? 7.210 7.199 1.400 1.00 93.88 76 LEU A N 1
ATOM 577 C CA . LEU A 1 76 ? 7.103 6.120 2.395 1.00 93.88 76 LEU A CA 1
ATOM 578 C C . LEU A 1 76 ? 6.789 6.678 3.791 1.00 93.88 76 LEU A C 1
ATOM 580 O O . LEU A 1 76 ? 6.034 6.070 4.550 1.00 93.88 76 LEU A O 1
ATOM 584 N N . THR A 1 77 ? 7.380 7.818 4.149 1.00 94.94 77 THR A N 1
ATOM 585 C CA . THR A 1 77 ? 7.154 8.466 5.449 1.00 94.94 77 THR A CA 1
ATOM 586 C C . THR A 1 77 ? 5.716 8.968 5.565 1.00 94.94 77 THR A C 1
ATOM 588 O O . THR A 1 77 ? 5.049 8.689 6.562 1.00 94.94 77 THR A O 1
ATOM 591 N N . GLU A 1 78 ? 5.213 9.623 4.522 1.00 94.81 78 GLU A N 1
ATOM 592 C CA . GLU A 1 78 ? 3.819 10.060 4.406 1.00 94.81 78 GLU A CA 1
ATOM 593 C C . GLU A 1 78 ? 2.859 8.867 4.457 1.00 94.81 78 GLU A C 1
ATOM 595 O O . GLU A 1 78 ? 1.927 8.852 5.261 1.00 94.81 78 GLU A O 1
ATOM 600 N N . SER A 1 79 ? 3.141 7.809 3.694 1.00 95.06 79 SER A N 1
ATOM 601 C CA . SER A 1 79 ? 2.307 6.601 3.657 1.00 95.06 79 SER A CA 1
ATOM 602 C C . SER A 1 79 ? 2.225 5.906 5.018 1.00 95.06 79 SER A C 1
ATOM 604 O O . SER A 1 79 ? 1.167 5.405 5.391 1.00 95.06 79 SER A O 1
ATOM 606 N N . LYS A 1 80 ? 3.306 5.911 5.811 1.00 96.94 80 LYS A N 1
ATOM 607 C CA . LYS A 1 80 ? 3.282 5.419 7.201 1.00 96.94 80 LYS A CA 1
ATOM 608 C C . LYS A 1 80 ? 2.390 6.268 8.103 1.00 96.94 80 LYS A C 1
ATOM 610 O O . LYS A 1 80 ? 1.679 5.713 8.940 1.00 96.94 80 LYS A O 1
ATOM 615 N N . ALA A 1 81 ? 2.433 7.592 7.959 1.00 96.50 81 ALA A N 1
ATOM 616 C CA . ALA A 1 81 ? 1.584 8.494 8.732 1.00 96.50 81 ALA A CA 1
ATOM 617 C C . ALA A 1 81 ? 0.100 8.301 8.377 1.00 96.50 81 ALA A C 1
ATOM 619 O O . ALA A 1 81 ? -0.734 8.178 9.275 1.00 96.50 81 ALA A O 1
ATOM 620 N N . LEU A 1 82 ? -0.212 8.177 7.084 1.00 95.94 82 LEU A N 1
ATOM 621 C CA . LEU A 1 82 ? -1.557 7.879 6.590 1.00 95.94 82 LEU A CA 1
ATOM 622 C C . LEU A 1 82 ? -2.048 6.509 7.072 1.00 95.94 82 LEU A C 1
ATOM 624 O O . LEU A 1 82 ? -3.148 6.416 7.614 1.00 95.94 82 LEU A O 1
ATOM 628 N N . LEU A 1 83 ? -1.215 5.465 6.985 1.00 97.00 83 LEU A N 1
ATOM 629 C CA . LEU A 1 83 ? -1.540 4.133 7.506 1.00 97.00 83 LEU A CA 1
ATOM 630 C C . LEU A 1 83 ? -1.852 4.180 9.006 1.00 97.00 83 LEU A C 1
ATOM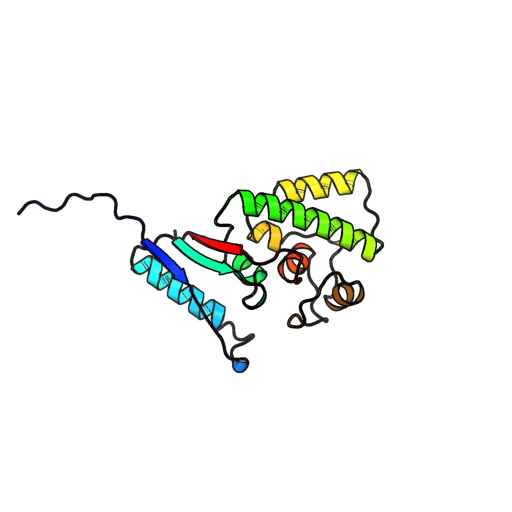 632 O O . LEU A 1 83 ? -2.800 3.543 9.463 1.00 97.00 83 LEU A O 1
ATOM 636 N N . ARG A 1 84 ? -1.073 4.940 9.783 1.00 97.44 84 ARG A N 1
ATOM 637 C CA . ARG A 1 84 ? -1.308 5.107 11.220 1.00 97.44 84 ARG A CA 1
ATOM 638 C C . ARG A 1 84 ? -2.672 5.734 11.498 1.00 97.44 84 ARG A C 1
ATOM 640 O O . ARG A 1 84 ? -3.405 5.209 12.333 1.00 97.44 84 ARG A O 1
ATOM 647 N N . ASN A 1 85 ? -3.018 6.813 10.799 1.00 95.50 85 ASN A N 1
ATOM 648 C CA . ASN A 1 85 ? -4.326 7.457 10.941 1.00 95.50 85 ASN A CA 1
ATOM 649 C C . ASN A 1 85 ? -5.450 6.487 10.560 1.00 95.50 85 ASN A C 1
ATOM 651 O O . ASN A 1 85 ? -6.357 6.257 11.355 1.00 95.50 85 ASN A O 1
ATOM 655 N N . TYR A 1 86 ? -5.303 5.800 9.426 1.00 95.69 86 TYR A N 1
ATOM 656 C CA . TYR A 1 86 ? -6.267 4.815 8.944 1.00 95.69 86 TYR A CA 1
ATOM 657 C C . TYR A 1 86 ? -6.506 3.669 9.944 1.00 95.69 86 TYR A C 1
ATOM 659 O O . TYR A 1 86 ? -7.644 3.255 10.169 1.00 95.69 86 TYR A O 1
ATOM 667 N N . VAL A 1 87 ? -5.452 3.175 10.608 1.00 96.69 87 VAL A N 1
ATOM 668 C CA . VAL A 1 87 ? -5.562 2.175 11.685 1.00 96.69 87 VAL A CA 1
ATOM 669 C C . VAL A 1 87 ? -6.369 2.710 12.871 1.00 96.69 87 VAL A C 1
ATOM 671 O O . VAL A 1 87 ? -7.217 1.992 13.409 1.00 96.69 87 VAL A O 1
ATOM 674 N N . LEU A 1 88 ? -6.108 3.948 13.298 1.00 94.94 88 LEU A N 1
ATOM 675 C CA . LEU A 1 88 ? -6.796 4.562 14.434 1.00 94.94 88 LEU A CA 1
ATOM 676 C C . LEU A 1 88 ? -8.279 4.800 14.129 1.00 94.94 88 LEU A C 1
ATOM 678 O O . LEU A 1 88 ? -9.126 4.403 14.936 1.00 94.94 88 LEU A O 1
ATOM 682 N N . ASP A 1 89 ? -8.588 5.352 12.960 1.00 94.19 89 ASP A N 1
ATOM 683 C CA . ASP A 1 89 ? -9.958 5.616 12.516 1.00 94.19 89 ASP A CA 1
ATOM 684 C C . ASP A 1 89 ? -10.743 4.310 12.356 1.00 94.19 89 ASP A C 1
ATOM 686 O O . ASP A 1 89 ? -11.795 4.139 12.980 1.00 94.19 89 ASP A O 1
ATOM 690 N N . THR A 1 90 ? -10.159 3.313 11.678 1.00 95.00 90 THR A N 1
ATOM 691 C CA . THR A 1 90 ? -10.776 1.984 11.550 1.00 95.00 90 THR A CA 1
ATOM 692 C C . THR A 1 90 ? -11.020 1.353 12.922 1.00 95.00 90 THR A C 1
ATOM 694 O O . THR A 1 90 ? -12.072 0.758 13.155 1.00 95.00 90 THR A O 1
ATOM 697 N N . SER A 1 91 ? -10.078 1.471 13.868 1.00 95.81 91 SER A N 1
ATOM 698 C CA . SER A 1 91 ? -10.256 0.900 15.211 1.00 95.81 91 SER A CA 1
ATOM 699 C C . SER A 1 91 ? -11.437 1.522 15.953 1.00 95.81 91 SER A C 1
ATOM 701 O O . SER A 1 91 ? -12.243 0.796 16.539 1.00 95.81 91 SER A O 1
ATOM 703 N N . LYS A 1 92 ? -11.602 2.848 15.853 1.00 94.12 92 LYS A N 1
ATOM 704 C CA . LYS A 1 92 ? -12.737 3.578 16.420 1.00 94.12 92 LYS A CA 1
ATOM 705 C C . LYS A 1 92 ? -14.045 3.119 15.780 1.00 94.12 92 LYS A C 1
ATOM 707 O O . LYS A 1 92 ? -14.973 2.758 16.503 1.00 94.12 92 LYS A O 1
ATOM 712 N N . ASN A 1 93 ? -14.091 3.054 14.452 1.00 93.25 93 ASN A N 1
ATOM 713 C CA . ASN A 1 93 ? -15.284 2.672 13.697 1.00 93.25 93 ASN A CA 1
ATOM 714 C C . ASN A 1 93 ? -15.666 1.200 13.905 1.00 93.25 93 ASN A C 1
ATOM 716 O O . ASN A 1 93 ? -16.843 0.841 13.910 1.00 93.25 93 ASN A O 1
ATOM 720 N N . PHE A 1 94 ? -14.683 0.331 14.149 1.00 95.00 94 PHE A N 1
ATOM 721 C CA . PHE A 1 94 ? -14.915 -1.081 14.450 1.00 95.00 94 PHE A CA 1
ATOM 722 C C . PHE A 1 94 ? -15.249 -1.329 15.926 1.00 95.00 94 PHE A C 1
ATOM 724 O O . PHE A 1 94 ? -15.585 -2.464 16.271 1.00 95.00 94 PHE A O 1
ATOM 731 N N . GLY A 1 95 ? -15.158 -0.311 16.789 1.00 95.12 95 GLY A N 1
ATOM 732 C CA . GLY A 1 95 ? -15.331 -0.452 18.235 1.00 95.12 95 GLY A CA 1
ATOM 733 C C . GLY A 1 95 ? -14.190 -1.214 18.920 1.00 95.12 95 GLY A C 1
ATOM 734 O O . GLY A 1 95 ? -14.367 -1.728 20.024 1.00 95.12 95 GLY A O 1
ATOM 735 N N . VAL A 1 96 ? -13.023 -1.308 18.279 1.00 96.31 96 VAL A N 1
ATOM 736 C CA . VAL A 1 96 ? -11.841 -2.001 18.801 1.00 96.31 96 VAL A CA 1
ATOM 737 C C . VAL A 1 96 ? -11.039 -1.039 19.673 1.00 96.31 96 VAL A C 1
ATOM 739 O O . VAL A 1 96 ? -10.514 -0.031 19.206 1.00 96.31 96 VAL A O 1
ATOM 742 N N . LYS A 1 97 ? -10.917 -1.358 20.965 1.00 96.25 97 LYS A N 1
ATOM 743 C CA . LYS A 1 97 ? -10.120 -0.577 21.919 1.00 96.25 97 LYS A CA 1
ATOM 744 C C . LYS A 1 97 ? -8.748 -1.218 22.107 1.00 96.25 97 LYS A C 1
ATOM 746 O O . LYS A 1 97 ? -8.634 -2.258 22.747 1.00 96.25 97 LYS A O 1
ATOM 751 N N . PHE A 1 98 ? -7.703 -0.574 21.596 1.00 97.00 98 PHE A N 1
ATOM 752 C CA . PHE A 1 98 ? -6.326 -0.995 21.859 1.00 97.00 98 PHE A CA 1
ATOM 753 C C . PHE A 1 98 ? -5.846 -0.534 23.238 1.00 97.00 98 PHE A C 1
ATOM 755 O O . PHE A 1 98 ? -6.044 0.629 23.608 1.00 97.00 98 PHE A O 1
ATOM 762 N N . SER A 1 99 ? -5.153 -1.420 23.961 1.00 97.31 99 SER A N 1
ATOM 763 C CA . SER A 1 99 ? -4.388 -1.037 25.153 1.00 97.31 99 SER A CA 1
ATOM 764 C C . SER A 1 99 ? -3.244 -0.084 24.783 1.00 97.31 99 SER A C 1
ATOM 766 O O . SER A 1 99 ? -2.885 0.065 23.610 1.00 97.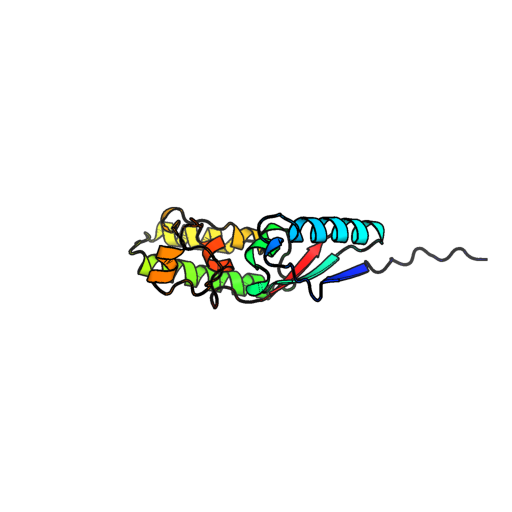31 99 SER A O 1
ATOM 768 N N . LYS A 1 100 ? -2.643 0.571 25.781 1.00 97.25 100 LYS A N 1
ATOM 769 C CA . LYS A 1 100 ? -1.500 1.466 25.556 1.00 97.25 100 LYS A CA 1
ATOM 770 C C . LYS A 1 100 ? -0.311 0.707 24.959 1.00 97.25 100 LYS A C 1
ATOM 772 O O . LYS A 1 100 ? 0.316 1.190 24.021 1.00 97.25 100 LYS A O 1
ATOM 777 N N . GLU A 1 101 ? -0.048 -0.494 25.457 1.00 97.81 101 GLU A N 1
ATOM 778 C CA . GLU A 1 101 ? 1.035 -1.379 25.024 1.00 97.81 101 GLU A CA 1
ATOM 779 C C . GLU A 1 101 ? 0.826 -1.805 23.569 1.00 97.81 101 GLU A C 1
ATOM 781 O O . GLU A 1 101 ? 1.749 -1.713 22.761 1.00 97.81 101 GLU A O 1
ATOM 786 N N . ARG A 1 102 ? -0.412 -2.171 23.209 1.00 97.25 102 ARG A N 1
ATOM 787 C CA . ARG A 1 102 ? -0.766 -2.552 21.838 1.00 97.25 102 ARG A CA 1
ATOM 788 C C . ARG A 1 102 ? -0.604 -1.391 20.857 1.00 97.25 102 ARG A C 1
ATOM 790 O O . ARG A 1 102 ? -0.106 -1.598 19.757 1.00 97.25 102 ARG A O 1
ATOM 797 N N . LYS A 1 103 ? -0.956 -0.161 21.252 1.00 97.06 103 LYS A N 1
ATOM 798 C CA . LYS A 1 103 ? -0.716 1.040 20.426 1.00 97.06 103 LYS A CA 1
ATOM 799 C C . LYS A 1 103 ? 0.774 1.276 20.177 1.00 97.06 103 LYS A C 1
ATOM 801 O O . LYS A 1 103 ? 1.164 1.539 19.046 1.00 97.06 103 LYS A O 1
ATOM 806 N N . VAL A 1 104 ? 1.606 1.133 21.212 1.00 97.81 104 VAL A N 1
ATOM 807 C CA . VAL A 1 104 ? 3.069 1.250 21.080 1.00 97.81 104 VAL A CA 1
ATOM 808 C C . VAL A 1 104 ? 3.629 0.169 20.155 1.00 97.81 104 VAL A C 1
ATOM 810 O O . VAL A 1 104 ? 4.526 0.442 19.360 1.00 97.81 104 VAL A O 1
ATOM 813 N N . GLU A 1 105 ? 3.114 -1.056 20.241 1.00 98.06 105 GLU A N 1
ATOM 814 C CA . GLU A 1 105 ? 3.501 -2.143 19.343 1.00 98.06 105 GLU A CA 1
ATOM 815 C C . GLU A 1 105 ? 3.133 -1.833 17.886 1.00 98.06 105 GLU A C 1
ATOM 817 O O . GLU A 1 105 ? 3.994 -1.927 17.015 1.00 98.06 105 GLU A O 1
ATOM 822 N N . ILE A 1 106 ? 1.895 -1.401 17.628 1.00 98.06 106 ILE A N 1
ATOM 823 C CA . ILE A 1 106 ? 1.424 -0.999 16.295 1.00 98.06 106 ILE A CA 1
ATOM 824 C C . ILE A 1 106 ? 2.311 0.112 15.718 1.00 98.06 106 ILE A C 1
ATOM 826 O O . ILE A 1 106 ? 2.785 -0.014 14.591 1.00 98.06 106 ILE A O 1
ATOM 830 N N . ASP A 1 107 ? 2.601 1.158 16.497 1.00 98.12 107 ASP A N 1
ATOM 831 C CA . ASP A 1 107 ? 3.458 2.267 16.060 1.00 98.12 107 ASP A CA 1
ATOM 832 C C . ASP A 1 107 ? 4.872 1.778 15.689 1.00 98.12 107 ASP A C 1
ATOM 834 O O . ASP A 1 107 ? 5.431 2.196 14.672 1.00 98.12 107 ASP A O 1
ATOM 838 N N . LYS A 1 108 ? 5.441 0.836 16.457 1.00 98.38 108 LYS A N 1
ATOM 839 C CA . LYS A 1 108 ? 6.732 0.204 16.129 1.00 98.38 108 LYS A CA 1
ATOM 840 C C . LYS A 1 108 ? 6.659 -0.625 14.848 1.00 98.38 108 LYS A C 1
ATOM 842 O O . LYS A 1 108 ? 7.582 -0.555 14.036 1.00 98.38 108 LYS A O 1
ATOM 847 N N . GLN A 1 109 ? 5.588 -1.394 14.652 1.00 98.31 109 GLN A N 1
ATOM 848 C CA . GLN A 1 109 ? 5.411 -2.187 13.436 1.00 98.31 109 GLN A CA 1
ATOM 849 C C . GLN A 1 109 ? 5.290 -1.281 12.199 1.00 98.31 109 GLN A C 1
ATOM 851 O O . GLN A 1 109 ? 5.989 -1.519 11.215 1.00 98.31 109 GLN A O 1
ATOM 856 N N . ILE A 1 110 ? 4.508 -0.195 12.264 1.00 98.25 110 ILE A N 1
ATOM 857 C CA . ILE A 1 110 ? 4.388 0.790 11.170 1.00 98.25 110 ILE A CA 1
ATOM 858 C C . ILE A 1 110 ? 5.740 1.459 10.892 1.00 98.25 110 ILE A C 1
ATOM 860 O O . ILE A 1 110 ? 6.167 1.571 9.740 1.00 98.25 110 ILE A O 1
ATOM 864 N N . ALA A 1 111 ? 6.464 1.863 11.942 1.00 97.69 111 ALA A N 1
ATOM 865 C CA . ALA A 1 111 ? 7.796 2.444 11.797 1.00 97.69 111 ALA A CA 1
ATOM 866 C C . ALA A 1 111 ? 8.771 1.482 11.094 1.00 97.69 111 ALA A C 1
ATOM 868 O O . ALA A 1 111 ? 9.611 1.933 10.308 1.00 97.69 111 ALA A O 1
ATOM 869 N N . SER A 1 112 ? 8.619 0.171 11.321 1.00 97.81 112 SER A N 1
ATOM 870 C CA . SER A 1 112 ? 9.456 -0.872 10.725 1.00 97.81 112 SER A CA 1
ATOM 871 C C . SER A 1 112 ? 9.210 -1.127 9.235 1.00 97.81 112 SER A C 1
ATOM 873 O O . SER A 1 112 ? 10.089 -1.712 8.604 1.00 97.81 112 SER A O 1
ATOM 875 N N . CYS A 1 113 ? 8.087 -0.680 8.654 1.00 97.69 113 CYS A N 1
ATOM 876 C CA . CYS A 1 113 ? 7.821 -0.846 7.220 1.00 97.69 113 CYS A CA 1
ATOM 877 C C . CYS A 1 113 ? 8.923 -0.165 6.391 1.00 97.69 113 CYS A C 1
ATOM 879 O O . CYS A 1 113 ? 9.286 0.982 6.646 1.00 97.69 113 CYS A O 1
ATOM 881 N N . LYS A 1 114 ? 9.483 -0.845 5.394 1.00 96.75 114 LYS A N 1
ATOM 882 C CA . LYS A 1 114 ? 10.574 -0.313 4.558 1.00 96.75 114 LYS A CA 1
ATOM 883 C C . LYS A 1 114 ? 10.163 -0.098 3.111 1.00 96.75 114 LYS A C 1
ATOM 885 O O . LYS A 1 114 ? 10.935 0.496 2.371 1.00 96.75 114 LYS A O 1
ATOM 890 N N . SER A 1 115 ? 8.978 -0.572 2.743 1.00 96.62 115 SER A N 1
ATOM 891 C CA . SER A 1 115 ? 8.494 -0.587 1.370 1.00 96.62 115 SER A CA 1
ATOM 892 C C . SER A 1 115 ? 6.974 -0.449 1.289 1.00 96.62 115 SER A C 1
ATOM 894 O O . SER A 1 115 ? 6.256 -0.737 2.254 1.00 96.62 115 SER A O 1
ATOM 896 N N . ALA A 1 116 ? 6.470 -0.106 0.104 1.00 96.31 116 ALA A N 1
ATOM 897 C CA . ALA A 1 116 ? 5.049 -0.183 -0.233 1.00 96.31 116 ALA A CA 1
ATOM 898 C C . ALA A 1 116 ? 4.492 -1.601 -0.014 1.00 96.31 116 ALA A C 1
ATOM 900 O O . ALA A 1 116 ? 3.350 -1.775 0.414 1.00 96.31 116 ALA A O 1
ATOM 901 N N . ARG A 1 117 ? 5.309 -2.639 -0.252 1.00 96.88 117 ARG A N 1
ATOM 902 C CA . ARG A 1 117 ? 4.928 -4.033 0.009 1.00 96.88 117 ARG A CA 1
ATOM 903 C C . ARG A 1 117 ? 4.661 -4.282 1.488 1.00 96.88 117 ARG A C 1
ATOM 905 O O . ARG A 1 117 ? 3.672 -4.945 1.791 1.00 96.88 117 ARG A O 1
ATOM 912 N N . ASP A 1 118 ? 5.507 -3.766 2.379 1.00 98.00 118 ASP A N 1
ATOM 913 C CA . ASP A 1 118 ? 5.329 -3.916 3.829 1.00 98.00 118 ASP A CA 1
ATOM 914 C C . ASP A 1 118 ? 4.038 -3.244 4.298 1.00 98.00 118 ASP A C 1
ATOM 916 O O . ASP A 1 118 ? 3.303 -3.822 5.093 1.00 98.00 118 ASP A O 1
ATOM 920 N N . ILE A 1 119 ? 3.724 -2.065 3.751 1.00 97.38 119 ILE A N 1
ATOM 921 C CA . ILE A 1 119 ? 2.456 -1.365 3.992 1.00 97.38 119 ILE A CA 1
ATOM 922 C C . ILE A 1 119 ? 1.273 -2.199 3.484 1.00 97.38 119 ILE A C 1
ATOM 924 O O . ILE A 1 119 ? 0.318 -2.434 4.221 1.00 97.38 119 ILE A O 1
ATOM 928 N N . ALA A 1 120 ? 1.349 -2.720 2.258 1.00 96.44 120 ALA A N 1
ATOM 929 C CA . ALA A 1 120 ? 0.270 -3.496 1.648 1.00 96.44 120 ALA A CA 1
ATOM 930 C C . ALA A 1 120 ? -0.051 -4.799 2.399 1.00 96.44 120 ALA A C 1
ATOM 932 O O . ALA A 1 120 ? -1.193 -5.261 2.375 1.00 96.44 120 ALA A O 1
ATOM 933 N N . VAL A 1 121 ? 0.942 -5.420 3.042 1.00 97.25 121 VAL A N 1
ATOM 934 C CA . VAL A 1 121 ? 0.756 -6.654 3.828 1.00 97.25 121 VAL A CA 1
ATOM 935 C C . VAL A 1 121 ? 0.642 -6.404 5.331 1.00 97.25 121 VAL A C 1
ATOM 937 O O . VAL A 1 121 ? 0.528 -7.367 6.087 1.00 97.25 121 VAL A O 1
ATOM 940 N N . PHE A 1 122 ? 0.656 -5.141 5.765 1.00 98.38 122 PHE A N 1
ATOM 941 C CA . PHE A 1 122 ? 0.519 -4.778 7.168 1.00 98.38 122 PHE A CA 1
ATOM 942 C C . PHE A 1 122 ? -0.805 -5.307 7.734 1.00 98.38 122 PHE A C 1
ATOM 944 O O . PHE A 1 122 ? -1.872 -5.166 7.125 1.00 98.38 122 PHE A O 1
ATOM 951 N N . ALA A 1 123 ? -0.740 -5.937 8.905 1.00 97.94 123 ALA A N 1
ATOM 952 C CA . ALA A 1 123 ? -1.859 -6.679 9.462 1.00 97.94 123 ALA A CA 1
ATOM 953 C C . ALA A 1 123 ? -2.029 -6.410 10.955 1.00 97.94 123 ALA A C 1
ATOM 955 O O . ALA A 1 123 ? -1.096 -6.527 11.744 1.00 97.94 123 ALA A O 1
ATOM 956 N N . ILE A 1 124 ? -3.271 -6.128 11.336 1.00 97.69 124 ILE A N 1
ATOM 957 C CA . ILE A 1 124 ? -3.737 -6.096 12.719 1.00 97.69 124 ILE A CA 1
ATOM 958 C C . ILE A 1 124 ? -4.929 -7.056 12.756 1.00 97.69 124 ILE A C 1
ATOM 960 O O . ILE A 1 124 ? -5.975 -6.709 12.198 1.00 97.69 124 ILE A O 1
ATOM 964 N N . PRO A 1 125 ? -4.785 -8.273 13.317 1.00 96.94 125 PRO A N 1
ATOM 965 C CA . PRO A 1 125 ? -5.837 -9.292 13.303 1.00 96.94 125 PRO A CA 1
ATOM 966 C C . PRO A 1 125 ? -7.199 -8.783 13.785 1.00 96.94 125 PRO A C 1
ATOM 968 O O . PRO A 1 125 ? -8.228 -9.133 13.214 1.00 96.94 125 PRO A O 1
ATOM 971 N N . GLU A 1 126 ? -7.199 -7.897 14.779 1.00 96.50 126 GLU A N 1
ATOM 972 C CA . GLU A 1 126 ? -8.385 -7.274 15.369 1.00 96.50 126 GLU A CA 1
ATOM 973 C C . GLU A 1 126 ? -9.161 -6.387 14.377 1.00 96.50 126 GLU A C 1
ATOM 975 O O . GLU A 1 126 ? -10.360 -6.161 14.545 1.00 96.50 126 GLU A O 1
ATOM 980 N N . LEU A 1 127 ? -8.489 -5.893 13.332 1.00 96.69 127 LEU A N 1
ATOM 981 C CA . LEU A 1 127 ? -9.073 -5.059 12.282 1.00 96.69 127 LEU A CA 1
ATOM 982 C C . LEU A 1 127 ? -9.303 -5.820 10.973 1.00 96.69 127 LEU A C 1
ATOM 984 O O . LEU A 1 127 ? -9.793 -5.228 10.019 1.00 96.69 127 LEU A O 1
ATOM 988 N N . LYS A 1 128 ? -9.000 -7.120 10.898 1.00 97.44 128 LYS A N 1
ATOM 989 C CA . LYS A 1 128 ? -9.266 -7.927 9.700 1.00 97.44 128 LYS A CA 1
ATOM 990 C C . LYS A 1 128 ? -10.775 -8.081 9.494 1.00 97.44 128 LYS A C 1
ATOM 992 O O . LYS A 1 128 ? -11.478 -8.608 10.356 1.00 97.44 128 LYS A O 1
ATOM 997 N N . ALA A 1 129 ? -11.292 -7.658 8.342 1.00 96.38 129 ALA A N 1
ATOM 998 C CA . ALA A 1 129 ? -12.731 -7.700 8.081 1.00 96.38 129 ALA A CA 1
ATOM 999 C C . ALA A 1 129 ? -13.086 -7.813 6.597 1.00 96.38 129 ALA A C 1
ATOM 1001 O O . ALA A 1 129 ? -12.250 -7.655 5.710 1.00 96.38 129 ALA A O 1
ATOM 1002 N N . LYS A 1 130 ? -14.368 -8.093 6.332 1.00 96.19 130 LYS A N 1
ATOM 1003 C CA . LYS A 1 130 ? -14.952 -7.983 4.991 1.00 96.19 130 LYS A CA 1
ATOM 1004 C C . LYS A 1 130 ? -14.959 -6.523 4.538 1.00 96.19 130 LYS A C 1
ATOM 1006 O O . LYS A 1 130 ? -15.326 -5.655 5.328 1.00 96.19 130 LYS A O 1
ATOM 1011 N N . VAL A 1 131 ? -14.674 -6.267 3.264 1.00 92.88 131 VAL A N 1
ATOM 1012 C CA . VAL A 1 131 ? -14.753 -4.932 2.640 1.00 92.88 131 VAL A CA 1
ATOM 1013 C C . VAL A 1 131 ? -16.128 -4.292 2.850 1.00 92.88 131 VAL A C 1
ATOM 1015 O O . VAL A 1 131 ? -16.210 -3.102 3.121 1.00 92.88 131 VAL A O 1
ATOM 1018 N N . SER A 1 132 ? -17.215 -5.071 2.855 1.00 93.00 132 SER A N 1
ATOM 1019 C CA . SER A 1 132 ? -18.560 -4.556 3.147 1.00 93.00 132 SER A CA 1
ATOM 1020 C C . SER A 1 132 ? -18.686 -3.915 4.535 1.00 93.00 132 SER A C 1
ATOM 1022 O O . SER A 1 132 ? -19.509 -3.023 4.720 1.00 93.00 132 SER A O 1
ATOM 1024 N N . LYS A 1 133 ? -17.891 -4.357 5.522 1.00 93.69 133 LYS A N 1
ATOM 1025 C CA . LYS A 1 133 ? -17.853 -3.738 6.854 1.00 93.69 133 LYS A CA 1
ATOM 1026 C C . LYS A 1 133 ? -17.169 -2.374 6.794 1.00 93.69 133 LYS A C 1
ATOM 1028 O O . LYS A 1 133 ? -17.703 -1.443 7.381 1.00 93.69 133 LYS A O 1
ATOM 1033 N N . TYR A 1 134 ? -16.050 -2.272 6.077 1.00 90.94 134 TYR A N 1
ATOM 1034 C CA . TYR A 1 134 ? -15.354 -1.002 5.861 1.00 90.94 134 TYR A CA 1
ATOM 1035 C C . TYR A 1 134 ? -16.241 0.000 5.108 1.00 90.94 134 TYR A C 1
ATOM 1037 O O . TYR A 1 134 ? -16.455 1.102 5.599 1.00 90.94 134 TYR A O 1
ATOM 1045 N N . LYS A 1 135 ? -16.861 -0.424 3.993 1.00 87.81 135 LYS A N 1
ATOM 1046 C CA . LYS A 1 135 ? -17.798 0.396 3.199 1.00 87.81 135 LYS A CA 1
ATOM 1047 C C . LYS A 1 135 ? -18.939 0.957 4.051 1.00 87.81 135 LYS A C 1
ATOM 1049 O O . LYS A 1 135 ? -19.217 2.146 4.024 1.00 87.81 135 LYS A O 1
ATOM 1054 N N . ARG A 1 136 ? -19.573 0.109 4.871 1.00 86.44 136 ARG A N 1
ATOM 1055 C CA . 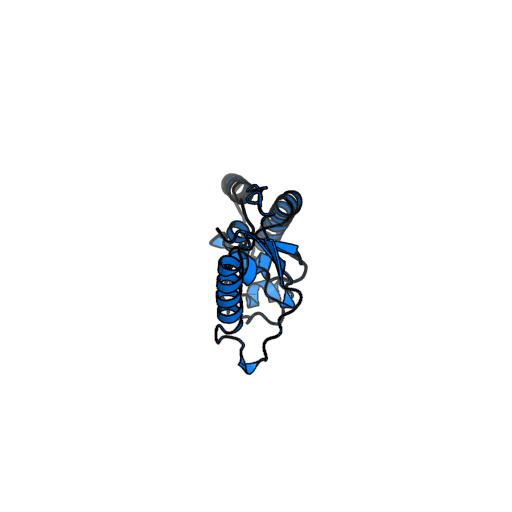ARG A 1 136 ? -20.678 0.520 5.757 1.00 86.44 136 ARG A CA 1
ATOM 1056 C C . ARG A 1 136 ? -20.267 1.580 6.785 1.00 86.44 136 ARG A C 1
ATOM 1058 O O . ARG A 1 136 ? -21.126 2.308 7.267 1.00 86.44 136 ARG A O 1
ATOM 1065 N N . LEU A 1 137 ? -18.995 1.612 7.167 1.00 81.88 137 LEU A N 1
ATOM 1066 C CA . LEU A 1 137 ? -18.470 2.525 8.179 1.00 81.88 137 LEU A CA 1
ATOM 1067 C C . LEU A 1 137 ? -17.844 3.791 7.572 1.00 81.88 137 LEU A C 1
ATOM 1069 O O . LEU A 1 137 ? -17.390 4.640 8.328 1.00 81.88 137 LEU A O 1
ATOM 1073 N N . GLY A 1 138 ? -17.866 3.933 6.239 1.00 75.62 138 GLY A N 1
ATOM 1074 C CA . GLY A 1 138 ? -17.299 5.082 5.527 1.00 75.62 138 GLY A CA 1
ATOM 1075 C C . GLY A 1 138 ? -15.779 5.031 5.354 1.00 75.62 138 GLY A C 1
ATOM 1076 O O . GLY A 1 138 ? -15.197 5.987 4.868 1.00 75.62 138 GLY A O 1
ATOM 1077 N N . ASP A 1 139 ? -15.131 3.921 5.716 1.00 71.31 139 ASP A N 1
ATOM 1078 C CA . ASP A 1 139 ? -13.665 3.786 5.694 1.00 71.31 139 ASP A CA 1
ATOM 1079 C C . ASP A 1 139 ? -13.120 3.316 4.331 1.00 71.31 139 ASP A C 1
ATOM 1081 O O . ASP A 1 139 ? -11.934 3.022 4.197 1.00 71.31 139 ASP A O 1
ATOM 1085 N N . PHE A 1 140 ? -13.988 3.123 3.332 1.00 82.06 140 PHE A N 1
ATOM 1086 C CA . PHE A 1 140 ? -13.619 2.487 2.067 1.00 82.06 140 PHE A CA 1
ATOM 1087 C C . PHE A 1 140 ? -14.595 2.864 0.955 1.00 82.06 140 PHE A C 1
ATOM 1089 O O . PHE A 1 140 ? -15.721 2.367 0.931 1.00 82.06 140 PHE A O 1
ATOM 1096 N N . GLU A 1 141 ? -14.151 3.692 0.015 1.00 80.50 141 GLU A N 1
ATOM 1097 C CA . GLU A 1 141 ? -15.009 4.242 -1.047 1.00 80.50 141 GLU A CA 1
ATOM 1098 C C . GLU A 1 141 ? -14.858 3.528 -2.406 1.00 80.50 141 GLU A C 1
ATOM 1100 O O . GLU A 1 141 ? -15.685 3.715 -3.290 1.00 80.50 141 GLU A O 1
ATOM 1105 N N . ASN A 1 142 ? -13.903 2.600 -2.551 1.00 82.38 142 ASN A N 1
ATOM 1106 C CA . ASN A 1 142 ? -13.646 1.929 -3.829 1.00 82.38 142 ASN A CA 1
ATOM 1107 C C . ASN A 1 142 ? -14.732 0.884 -4.177 1.00 82.38 142 ASN A C 1
ATOM 1109 O O . ASN A 1 142 ? -14.848 -0.185 -3.554 1.00 82.38 142 ASN A O 1
ATOM 1113 N N . GLU A 1 143 ? -15.551 1.185 -5.186 1.00 83.94 143 GLU A N 1
ATOM 1114 C CA . GLU A 1 143 ? -16.673 0.347 -5.624 1.00 83.94 143 GLU A CA 1
ATOM 1115 C C . GLU A 1 143 ? -16.233 -0.958 -6.301 1.00 83.94 143 GLU A C 1
ATOM 1117 O O . GLU A 1 143 ? -16.875 -1.991 -6.078 1.00 83.94 143 GLU A O 1
ATOM 1122 N N . ASP A 1 144 ? -15.088 -0.951 -6.988 1.00 81.88 144 ASP A N 1
ATOM 1123 C CA . ASP A 1 144 ? -14.552 -2.083 -7.757 1.00 81.88 144 ASP A CA 1
ATOM 1124 C C . ASP A 1 144 ? -14.126 -3.266 -6.877 1.00 81.88 144 ASP A C 1
ATOM 1126 O O . ASP A 1 144 ? -14.000 -4.404 -7.342 1.00 81.88 144 ASP A O 1
ATOM 1130 N N . VAL A 1 145 ? -13.920 -3.040 -5.575 1.00 84.25 145 VAL A N 1
ATOM 1131 C CA . VAL A 1 145 ? -13.558 -4.111 -4.642 1.00 84.25 145 VAL A CA 1
ATOM 1132 C C . VAL A 1 145 ? -14.808 -4.833 -4.111 1.00 84.25 145 VAL A C 1
ATOM 1134 O O . VAL A 1 145 ? -15.640 -4.227 -3.414 1.00 84.25 145 VAL A O 1
ATOM 1137 N N . PRO A 1 146 ? -14.934 -6.162 -4.330 1.00 87.00 146 PRO A N 1
ATOM 1138 C CA . PRO A 1 146 ? -16.096 -6.923 -3.885 1.00 87.00 146 PRO A CA 1
ATOM 1139 C C . PRO A 1 146 ? -16.265 -6.889 -2.363 1.00 87.00 146 PRO A C 1
ATOM 1141 O O . PRO A 1 146 ? -15.382 -7.316 -1.618 1.00 87.00 146 PRO A O 1
ATOM 1144 N N . GLY A 1 147 ? -17.452 -6.503 -1.886 1.00 90.19 147 GLY A N 1
ATOM 1145 C CA . GLY A 1 147 ? -17.745 -6.393 -0.450 1.00 90.19 147 GLY A CA 1
ATOM 1146 C C . GLY A 1 147 ? -17.530 -7.687 0.353 1.00 90.19 147 GLY A C 1
ATOM 1147 O O . GLY A 1 147 ? -17.245 -7.634 1.548 1.00 90.19 147 GLY A O 1
ATOM 1148 N N . LYS A 1 148 ? -17.614 -8.859 -0.293 1.00 92.75 148 LYS A N 1
ATOM 1149 C CA . LYS A 1 148 ? -17.393 -10.173 0.340 1.00 92.75 148 LYS A CA 1
ATOM 1150 C C . LYS A 1 148 ? -15.925 -10.484 0.657 1.00 92.75 148 LYS A C 1
ATOM 1152 O O . LYS A 1 148 ? -15.669 -11.411 1.423 1.00 92.75 148 LYS A O 1
ATOM 1157 N N . LEU A 1 149 ? -14.979 -9.757 0.059 1.00 91.69 149 LEU A N 1
ATOM 1158 C CA . LEU A 1 149 ? -13.550 -9.988 0.240 1.00 91.69 149 LEU A CA 1
ATOM 1159 C C . LEU A 1 149 ? -13.144 -9.665 1.682 1.00 91.69 149 LEU A C 1
ATOM 1161 O O . LEU A 1 149 ? -13.432 -8.577 2.166 1.00 91.69 149 LEU A O 1
ATOM 1165 N N . VAL A 1 150 ? -12.463 -10.593 2.356 1.00 95.25 150 VAL A N 1
ATOM 1166 C CA . VAL A 1 150 ? -11.844 -10.343 3.667 1.00 95.25 150 VAL A CA 1
ATOM 1167 C C . VAL A 1 150 ? -10.428 -9.831 3.445 1.00 95.25 150 VAL A C 1
ATOM 1169 O O . VAL A 1 150 ? -9.651 -10.458 2.723 1.00 95.25 150 VAL A O 1
ATOM 1172 N N . VAL A 1 151 ? -10.095 -8.701 4.058 1.00 94.88 151 VAL A N 1
ATOM 1173 C CA . VAL A 1 151 ? -8.810 -8.024 3.878 1.00 94.88 151 VAL A CA 1
ATOM 1174 C C . VAL A 1 151 ? -8.172 -7.697 5.222 1.00 94.88 151 VAL A C 1
ATOM 1176 O O . VAL A 1 151 ? -8.861 -7.444 6.210 1.00 94.88 151 VAL A O 1
ATOM 1179 N N . ASP A 1 152 ? -6.842 -7.733 5.247 1.00 97.12 152 ASP A N 1
ATOM 1180 C CA . ASP A 1 152 ? -6.049 -7.155 6.328 1.00 97.12 152 ASP A CA 1
ATOM 1181 C C . ASP A 1 152 ? -5.989 -5.629 6.166 1.00 97.12 152 ASP A C 1
ATOM 1183 O O . ASP A 1 152 ? -6.183 -5.105 5.064 1.00 97.12 152 ASP A O 1
ATOM 1187 N N . ILE A 1 153 ? -5.715 -4.918 7.261 1.00 96.19 153 ILE A N 1
ATOM 1188 C CA . ILE A 1 153 ? -5.819 -3.455 7.311 1.00 96.19 153 ILE A CA 1
ATOM 1189 C C . ILE A 1 153 ? -4.914 -2.748 6.290 1.00 96.19 153 ILE A C 1
ATOM 1191 O O . ILE A 1 153 ? -5.356 -1.788 5.670 1.00 96.19 153 ILE A O 1
ATOM 1195 N N . GLY A 1 154 ? -3.705 -3.258 6.029 1.00 96.62 154 GLY A N 1
ATOM 1196 C CA . GLY A 1 154 ? -2.805 -2.716 5.008 1.00 96.62 154 GLY A CA 1
ATOM 1197 C C . GLY A 1 154 ? -3.353 -2.865 3.589 1.00 96.62 154 GLY A C 1
ATOM 1198 O O . GLY A 1 154 ? -3.263 -1.947 2.779 1.00 96.62 154 GLY A O 1
ATOM 1199 N N . LYS A 1 155 ? -4.020 -3.987 3.288 1.00 95.00 155 LYS A N 1
ATOM 1200 C CA . LYS A 1 155 ? -4.704 -4.171 2.002 1.00 95.00 155 LYS A CA 1
ATOM 1201 C C . LYS A 1 155 ? -5.916 -3.250 1.879 1.00 95.00 155 LYS A C 1
ATOM 1203 O O . LYS A 1 155 ? -6.135 -2.710 0.802 1.00 95.00 155 LYS A O 1
ATOM 1208 N N . ALA A 1 156 ? -6.690 -3.082 2.953 1.00 94.19 156 ALA A N 1
ATOM 1209 C CA . ALA A 1 156 ? -7.812 -2.146 2.968 1.00 94.19 156 ALA A CA 1
ATOM 1210 C C . ALA A 1 156 ? -7.333 -0.710 2.704 1.00 94.19 156 ALA A C 1
ATOM 1212 O O . ALA A 1 156 ? -7.849 -0.063 1.805 1.00 94.19 156 ALA A O 1
ATOM 1213 N N . PHE A 1 157 ? -6.282 -0.282 3.407 1.00 94.62 157 PHE A N 1
ATOM 1214 C CA . PHE A 1 157 ? -5.643 1.025 3.258 1.00 94.62 157 PHE A CA 1
ATOM 1215 C C . PHE A 1 157 ? -5.169 1.304 1.826 1.00 94.62 157 PHE A C 1
ATOM 1217 O O . PHE A 1 157 ? -5.426 2.375 1.290 1.00 94.62 157 PHE A O 1
ATOM 1224 N N . MET A 1 158 ? -4.518 0.333 1.180 1.00 93.19 158 MET A N 1
ATOM 1225 C CA . MET A 1 158 ? -4.058 0.506 -0.202 1.00 93.19 158 MET A CA 1
ATOM 1226 C C . MET A 1 158 ? -5.221 0.614 -1.195 1.00 93.19 158 MET A C 1
ATOM 1228 O O . MET A 1 158 ? -5.089 1.296 -2.203 1.00 93.19 158 MET A O 1
ATOM 1232 N N . LEU A 1 159 ? -6.332 -0.083 -0.941 1.00 90.19 159 LEU A N 1
ATOM 1233 C CA . LEU A 1 159 ? -7.462 -0.182 -1.867 1.00 90.19 159 L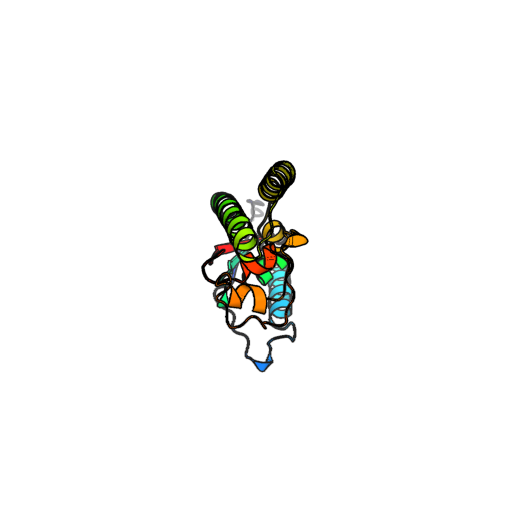EU A CA 1
ATOM 1234 C C . LEU A 1 159 ? -8.561 0.865 -1.642 1.00 90.19 159 LEU A C 1
ATOM 1236 O O . LEU A 1 159 ? -9.443 0.964 -2.487 1.00 90.19 159 LEU A O 1
ATOM 1240 N N . ALA A 1 160 ? -8.560 1.584 -0.522 1.00 86.69 160 ALA A N 1
ATOM 1241 C CA . ALA A 1 160 ? -9.556 2.608 -0.234 1.00 86.69 160 ALA A CA 1
ATOM 1242 C C . ALA A 1 160 ? -9.232 3.912 -0.981 1.00 86.69 160 ALA A C 1
ATOM 1244 O O . ALA A 1 160 ? -8.109 4.422 -0.886 1.00 86.69 160 ALA A O 1
ATOM 1245 N N . ASP A 1 161 ? -10.221 4.464 -1.691 1.00 78.12 161 ASP A N 1
ATOM 1246 C CA . ASP A 1 161 ? -10.104 5.803 -2.273 1.00 78.12 161 ASP A CA 1
ATOM 1247 C C . ASP A 1 161 ? -9.908 6.828 -1.147 1.00 78.12 161 ASP A C 1
ATOM 1249 O O . ASP A 1 161 ? -10.501 6.720 -0.075 1.00 78.12 161 ASP A O 1
ATOM 1253 N N . GLY A 1 162 ? -8.982 7.768 -1.348 1.00 74.88 162 GLY A N 1
ATOM 1254 C CA . GLY A 1 162 ? -8.655 8.808 -0.365 1.00 74.88 162 GLY A CA 1
ATOM 1255 C C . GLY A 1 162 ? -7.762 8.380 0.809 1.00 74.88 162 GLY A C 1
ATOM 1256 O O . GLY A 1 162 ? -7.291 9.250 1.538 1.00 74.88 162 GLY A O 1
ATOM 1257 N N . ALA A 1 163 ? -7.469 7.086 0.987 1.00 80.44 163 ALA A N 1
ATOM 1258 C CA . ALA A 1 163 ? -6.632 6.625 2.098 1.00 80.44 163 ALA A CA 1
ATOM 1259 C C . ALA A 1 163 ? -5.127 6.723 1.791 1.00 80.44 163 ALA A C 1
ATOM 1261 O O . ALA A 1 163 ? -4.404 7.479 2.436 1.00 80.44 163 ALA A O 1
ATOM 1262 N N . HIS A 1 164 ? -4.645 5.951 0.813 1.00 83.62 164 HIS A N 1
ATOM 1263 C CA . HIS A 1 164 ? -3.236 5.969 0.397 1.00 83.62 164 HIS A CA 1
ATOM 1264 C C . HIS A 1 164 ? -2.990 6.896 -0.803 1.00 83.62 164 HIS A C 1
ATOM 1266 O O . HIS A 1 164 ? -1.950 7.544 -0.885 1.00 83.62 164 HIS A O 1
ATOM 1272 N N . GLY A 1 165 ? -3.941 6.949 -1.742 1.00 82.62 165 GLY A N 1
ATOM 1273 C CA . GLY A 1 165 ? -3.805 7.699 -2.991 1.00 82.62 165 GLY A CA 1
ATOM 1274 C C . GLY A 1 165 ? -2.846 7.065 -4.007 1.00 82.62 165 GLY A C 1
ATOM 1275 O O . GLY A 1 165 ? -2.368 5.934 -3.846 1.00 82.62 165 GLY A O 1
ATOM 1276 N N . GLN A 1 166 ? -2.598 7.813 -5.082 1.00 87.94 166 GLN A N 1
ATOM 1277 C CA . GLN A 1 166 ? -1.699 7.434 -6.173 1.00 87.94 166 GLN A CA 1
ATOM 1278 C C . GLN A 1 166 ? -0.240 7.683 -5.799 1.00 87.94 166 GLN A C 1
ATOM 1280 O O . GLN A 1 166 ? 0.063 8.582 -5.015 1.00 87.94 166 GLN A O 1
ATOM 1285 N N . TRP A 1 167 ? 0.684 6.929 -6.393 1.00 90.44 167 TRP A N 1
ATOM 1286 C CA . TRP A 1 167 ? 2.108 7.119 -6.131 1.00 90.44 167 TRP A CA 1
ATOM 1287 C C . TRP A 1 167 ? 2.995 6.665 -7.298 1.00 90.44 167 TRP A C 1
ATOM 1289 O O . TRP A 1 167 ? 2.618 5.812 -8.099 1.00 90.44 167 TRP A O 1
ATOM 1299 N N . ASN A 1 168 ? 4.200 7.228 -7.403 1.00 91.38 168 ASN A N 1
ATOM 1300 C CA . ASN A 1 168 ? 5.164 6.848 -8.439 1.00 91.38 168 ASN A CA 1
ATOM 1301 C C . ASN A 1 168 ? 5.915 5.564 -8.045 1.00 91.38 168 ASN A C 1
ATOM 1303 O O . ASN A 1 168 ? 6.783 5.580 -7.169 1.00 91.38 168 ASN A O 1
ATOM 1307 N N . GLY A 1 169 ? 5.574 4.470 -8.727 1.00 92.62 169 GLY A N 1
ATOM 1308 C CA . GLY A 1 169 ? 6.151 3.132 -8.634 1.00 92.62 169 GLY A CA 1
ATOM 1309 C C . GLY A 1 169 ? 7.536 3.030 -9.228 1.00 92.62 169 GLY A C 1
ATOM 1310 O O . GLY A 1 169 ? 7.704 3.377 -10.390 1.00 92.62 169 GLY A O 1
ATOM 1311 N N . VAL A 1 170 ? 8.504 2.475 -8.493 1.00 94.25 170 VAL A N 1
ATOM 1312 C CA . VAL A 1 170 ? 9.766 1.986 -9.070 1.00 94.25 170 VAL A CA 1
ATOM 1313 C C . VAL A 1 170 ? 10.058 0.554 -8.647 1.00 94.2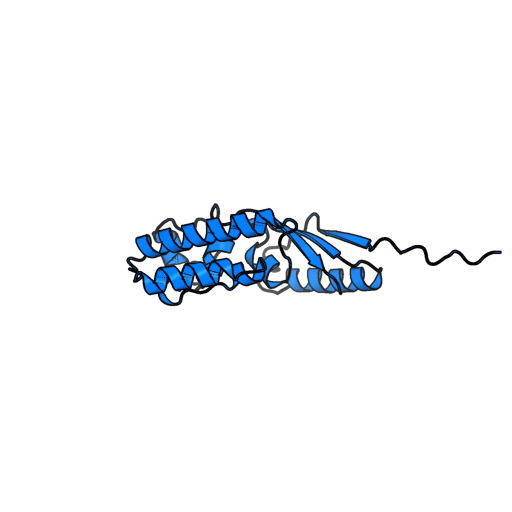5 170 VAL A C 1
ATOM 1315 O O . VAL A 1 170 ? 9.819 0.159 -7.511 1.00 94.25 170 VAL A O 1
ATOM 1318 N N . LYS A 1 171 ? 10.613 -0.243 -9.556 1.00 94.94 171 LYS A N 1
ATOM 1319 C CA . LYS A 1 171 ? 11.052 -1.611 -9.285 1.00 94.94 171 LYS A CA 1
ATOM 1320 C C . LYS A 1 171 ? 12.420 -1.850 -9.902 1.00 94.94 171 LYS A C 1
ATOM 1322 O O . LYS A 1 171 ? 12.609 -1.661 -11.101 1.00 94.94 171 LYS A O 1
ATOM 1327 N N . LYS A 1 172 ? 13.374 -2.297 -9.084 1.00 93.44 172 LYS A N 1
ATOM 1328 C CA . LYS A 1 172 ? 14.698 -2.741 -9.547 1.00 93.44 172 LYS A CA 1
ATOM 1329 C C . LYS A 1 172 ? 14.552 -4.072 -10.294 1.00 93.44 172 LYS A C 1
ATOM 1331 O O . LYS A 1 172 ? 13.870 -4.971 -9.811 1.00 93.44 172 LYS A O 1
ATOM 1336 N N . LEU A 1 173 ? 15.229 -4.211 -11.430 1.00 89.94 173 LEU A N 1
ATOM 1337 C CA . LEU A 1 173 ? 15.193 -5.401 -12.290 1.00 89.94 173 LEU A CA 1
ATOM 1338 C C . LEU A 1 173 ? 16.353 -6.390 -12.055 1.00 89.94 173 LEU A C 1
ATOM 1340 O O . LEU A 1 173 ? 16.582 -7.249 -12.899 1.00 89.94 173 LEU A O 1
ATOM 1344 N N . ARG A 1 174 ? 17.087 -6.259 -10.945 1.00 76.19 174 ARG A N 1
ATOM 1345 C CA . ARG A 1 174 ? 18.287 -7.064 -10.650 1.00 76.19 174 ARG A CA 1
ATOM 1346 C C . ARG A 1 174 ? 17.997 -8.550 -10.471 1.00 76.19 174 ARG A C 1
ATOM 1348 O O . ARG A 1 174 ? 16.963 -8.866 -9.843 1.00 76.19 174 ARG A O 1
#